Protein AF-A0A9I9EE98-F1 (afdb_monomer_lite)

Radius of gyration: 15.22 Å; chains: 1; bounding box: 34×28×39 Å

Foldseek 3Di:
DADALCQLPPVNCVVVVPPPSDGDVVSSVVSVVRLVVVQVVQVVVCVVCVVDDTDRDDNHVVVVCCVVVVVVVDD

InterPro domains:
  IPR036514 SGNH hydrolase superfamily [G3DSA:3.40.50.1110] (1-75)
  IPR051058 GDSL Esterase/Lipase Enzyme [PTHR45648] (1-74)

Sequence (75 aa):
MGLAPIGCAPFYLWQYRSENGACIEEINDMVMEFNFAMRYMVEELGMELPDSSIIFCDLLEGSMDILKNHEYYGE

Secondary structure (DSSP, 8-state):
-PPP-GGGSHHHHHHTT-SSS---HHHHHHHHHHHHHHHHHHHHHHHH-TTS------HHHHHHHHHHTGGGT--

pLDDT: mean 95.7, std 5.27, range [54.56, 98.19]

Organism: Cucumis melo (NCBI:txid3656)

Structure (mmCIF, N/CA/C/O backbone):
data_AF-A0A9I9EE98-F1
#
_entry.id   AF-A0A9I9EE98-F1
#
loop_
_atom_site.group_PDB
_atom_site.id
_atom_site.type_symbol
_atom_site.label_atom_id
_atom_site.label_alt_id
_atom_site.label_comp_id
_atom_site.label_asym_id
_atom_site.label_entity_id
_atom_site.label_seq_id
_atom_site.pdbx_PDB_ins_code
_atom_site.Cartn_x
_atom_site.Cartn_y
_atom_site.Cartn_z
_atom_site.occupancy
_atom_site.B_iso_or_equiv
_atom_site.auth_seq_id
_atom_site.auth_comp_id
_atom_site.auth_asym_id
_atom_site.auth_atom_id
_atom_site.pdbx_PDB_model_num
ATOM 1 N N . MET A 1 1 ? -9.663 1.335 4.563 1.00 90.12 1 MET A N 1
ATOM 2 C CA . MET A 1 1 ? -8.536 0.533 4.038 1.00 90.12 1 MET A CA 1
ATOM 3 C C . MET A 1 1 ? -7.509 1.506 3.506 1.00 90.12 1 MET A C 1
ATOM 5 O O . MET A 1 1 ? -7.927 2.441 2.831 1.00 90.12 1 MET A O 1
ATOM 9 N N . GLY A 1 2 ? -6.229 1.310 3.823 1.00 95.25 2 GLY A N 1
ATOM 10 C CA . GLY A 1 2 ? -5.152 2.110 3.241 1.00 95.25 2 GLY A CA 1
ATOM 11 C C . GLY A 1 2 ? -5.038 1.902 1.730 1.00 95.25 2 GLY A C 1
ATOM 12 O O . GLY A 1 2 ? -5.643 0.990 1.167 1.00 95.25 2 GLY A O 1
ATOM 13 N N . LEU A 1 3 ? -4.260 2.746 1.070 1.00 97.81 3 LEU A N 1
ATOM 14 C CA . LEU A 1 3 ? -3.883 2.587 -0.325 1.00 97.81 3 LEU A CA 1
ATOM 15 C C . LEU A 1 3 ? -2.816 1.495 -0.466 1.00 97.81 3 LEU A C 1
ATOM 17 O O . LEU A 1 3 ? -1.894 1.389 0.342 1.00 97.81 3 LEU A O 1
ATOM 21 N N . ALA A 1 4 ? -2.964 0.699 -1.521 1.00 97.50 4 ALA A N 1
ATOM 22 C CA . ALA A 1 4 ? -1.955 -0.229 -2.021 1.00 97.50 4 ALA A CA 1
ATOM 23 C C . ALA A 1 4 ? -0.751 0.548 -2.619 1.00 97.50 4 ALA A C 1
ATOM 25 O O . ALA A 1 4 ? -0.884 1.752 -2.858 1.00 97.50 4 ALA A O 1
ATOM 26 N N . PRO A 1 5 ? 0.403 -0.090 -2.906 1.00 97.44 5 PRO A N 1
ATOM 27 C CA . PRO A 1 5 ? 1.562 0.561 -3.520 1.00 97.44 5 PRO A CA 1
ATOM 28 C C . PRO A 1 5 ? 1.270 0.924 -4.984 1.00 97.44 5 PRO A C 1
ATOM 30 O O . PRO A 1 5 ? 1.661 0.224 -5.920 1.00 97.44 5 PRO A O 1
ATOM 33 N N . ILE A 1 6 ? 0.537 2.015 -5.215 1.00 97.25 6 ILE A N 1
ATOM 34 C CA . ILE A 1 6 ? 0.113 2.408 -6.565 1.00 97.25 6 ILE A CA 1
ATOM 35 C C . ILE A 1 6 ? 1.304 2.780 -7.459 1.00 97.25 6 ILE A C 1
ATOM 37 O O . ILE A 1 6 ? 1.179 2.689 -8.677 1.00 97.25 6 ILE A O 1
ATOM 41 N N . GLY A 1 7 ? 2.474 3.096 -6.893 1.00 97.69 7 GLY A N 1
ATOM 42 C CA . GLY A 1 7 ? 3.723 3.251 -7.643 1.00 97.69 7 GLY A CA 1
ATOM 43 C C . GLY A 1 7 ? 4.158 1.976 -8.376 1.00 97.69 7 GLY A C 1
ATOM 44 O O . GLY A 1 7 ? 4.962 2.053 -9.302 1.00 97.69 7 GLY A O 1
ATOM 45 N N . CYS A 1 8 ? 3.604 0.815 -8.019 1.00 97.19 8 CYS A N 1
ATOM 46 C CA . CYS A 1 8 ? 3.806 -0.454 -8.718 1.00 97.19 8 CYS A CA 1
ATOM 47 C C . CYS A 1 8 ? 2.758 -0.720 -9.819 1.00 97.19 8 CYS A C 1
ATOM 49 O O . CYS A 1 8 ? 2.838 -1.733 -10.512 1.00 97.19 8 CYS A O 1
ATOM 51 N N . ALA A 1 9 ? 1.743 0.136 -9.989 1.00 96.88 9 ALA A N 1
ATOM 52 C CA . ALA A 1 9 ? 0.681 -0.112 -10.962 1.00 96.88 9 ALA A CA 1
ATOM 53 C C . ALA A 1 9 ? 1.188 0.062 -12.411 1.00 96.88 9 ALA A C 1
ATOM 55 O O . ALA A 1 9 ? 1.934 1.011 -12.683 1.00 96.88 9 ALA A O 1
ATOM 56 N N . PRO A 1 10 ? 0.723 -0.758 -13.381 1.00 96.44 10 PRO A N 1
ATOM 57 C CA . PRO A 1 10 ? 1.227 -0.735 -14.760 1.00 96.44 10 PRO A CA 1
ATOM 58 C C . PRO A 1 10 ? 1.200 0.644 -15.430 1.00 96.44 10 PRO A C 1
ATOM 60 O O . PRO A 1 10 ? 2.102 0.984 -16.192 1.00 96.44 10 PRO A O 1
ATOM 63 N N . PHE A 1 11 ? 0.188 1.458 -15.119 1.00 97.62 11 PHE A N 1
ATOM 64 C CA . PHE A 1 11 ? 0.072 2.823 -15.629 1.00 97.62 11 PHE A CA 1
ATOM 65 C C . PHE A 1 11 ? 1.259 3.708 -15.213 1.00 97.62 11 PHE A C 1
ATOM 67 O O . PHE A 1 11 ? 1.852 4.372 -16.062 1.00 97.62 11 PHE A O 1
ATOM 74 N N . TYR A 1 12 ? 1.640 3.685 -13.933 1.00 97.38 12 TYR A N 1
ATOM 75 C CA . TYR A 1 12 ? 2.745 4.497 -13.423 1.00 97.38 12 TYR A CA 1
ATOM 76 C C . TYR A 1 12 ? 4.100 3.958 -13.868 1.00 97.38 12 TYR A C 1
ATOM 78 O O . TYR A 1 12 ? 4.960 4.744 -14.261 1.00 97.38 12 TYR A O 1
ATOM 86 N N . LEU A 1 13 ? 4.263 2.633 -13.920 1.00 97.69 13 LEU A N 1
ATOM 87 C CA . LEU A 1 13 ? 5.465 2.018 -14.485 1.00 97.69 13 LEU A CA 1
ATOM 88 C C . LEU A 1 13 ? 5.692 2.462 -15.938 1.00 97.69 13 LEU A C 1
ATOM 90 O O . LEU A 1 13 ? 6.807 2.838 -16.302 1.00 97.69 13 LEU A O 1
ATOM 94 N N . TRP A 1 14 ? 4.633 2.480 -16.756 1.00 97.56 14 TRP A N 1
ATOM 95 C CA . TRP A 1 14 ? 4.690 2.969 -18.135 1.00 97.56 14 TRP A CA 1
ATOM 96 C C . TRP A 1 14 ? 4.994 4.470 -18.206 1.00 97.56 14 TRP A C 1
ATOM 98 O O . TRP A 1 14 ? 5.899 4.883 -18.934 1.00 97.56 14 TRP A O 1
ATOM 108 N N . GLN A 1 15 ? 4.271 5.285 -17.435 1.00 97.81 15 GLN A N 1
ATOM 109 C CA . GLN A 1 15 ? 4.409 6.743 -17.448 1.00 97.81 15 GLN A CA 1
ATOM 110 C C . GLN A 1 15 ? 5.823 7.193 -17.051 1.00 97.81 15 GLN A C 1
ATOM 112 O O . GLN A 1 15 ? 6.376 8.099 -17.675 1.00 97.81 15 GLN A O 1
ATOM 117 N N . TYR A 1 16 ? 6.414 6.546 -16.045 1.00 96.69 16 TYR A N 1
ATOM 118 C CA . TYR A 1 16 ? 7.747 6.863 -15.527 1.00 96.69 16 TYR A CA 1
ATOM 119 C C . TYR A 1 16 ? 8.867 6.073 -16.214 1.00 96.69 16 TYR A C 1
ATOM 121 O O . TYR A 1 16 ? 10.030 6.249 -15.866 1.00 96.69 16 TYR A O 1
ATOM 129 N N . ARG A 1 17 ? 8.537 5.248 -17.220 1.00 96.38 17 ARG A N 1
ATOM 130 C CA . ARG A 1 17 ? 9.493 4.421 -17.975 1.00 96.38 17 ARG A CA 1
ATOM 131 C C . ARG A 1 17 ? 10.362 3.557 -17.057 1.00 96.38 17 ARG A C 1
ATOM 133 O O . ARG A 1 17 ? 11.583 3.550 -17.183 1.00 96.38 17 ARG A O 1
ATOM 140 N N . SER A 1 18 ? 9.718 2.843 -16.136 1.00 96.38 18 SER A N 1
ATOM 141 C CA . SER A 1 18 ? 10.407 1.923 -15.229 1.00 96.38 18 SER A CA 1
ATOM 142 C C . SER A 1 18 ? 11.218 0.892 -16.019 1.00 96.38 18 SER A C 1
ATOM 144 O O . SER A 1 18 ? 10.686 0.224 -16.906 1.00 96.38 18 SER A O 1
ATOM 146 N N . GLU A 1 19 ? 12.509 0.770 -15.706 1.00 87.25 19 GLU A N 1
ATOM 1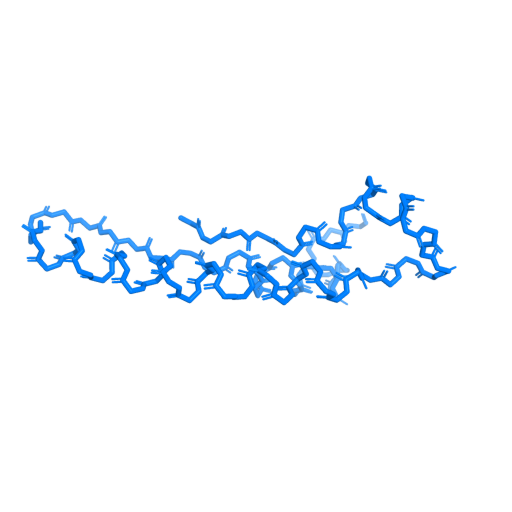47 C CA . GLU A 1 19 ? 13.442 -0.051 -16.487 1.00 87.25 19 GLU A CA 1
ATOM 148 C C . GLU A 1 19 ? 13.234 -1.557 -16.274 1.00 87.25 19 GLU A C 1
ATOM 150 O O . GLU A 1 19 ? 13.338 -2.329 -17.222 1.00 87.25 19 GLU A O 1
ATOM 155 N N . ASN A 1 20 ? 12.893 -1.975 -15.051 1.00 90.81 20 ASN A N 1
ATOM 156 C CA . ASN A 1 20 ? 12.793 -3.389 -14.658 1.00 90.81 20 ASN A CA 1
ATOM 157 C C . ASN A 1 20 ? 11.473 -3.718 -13.944 1.00 90.81 20 ASN A C 1
ATOM 159 O O . ASN A 1 20 ? 11.411 -4.652 -13.149 1.00 90.81 20 ASN A O 1
ATOM 163 N N . GLY A 1 21 ? 10.433 -2.904 -14.149 1.00 91.06 21 GLY A N 1
ATOM 164 C CA . GLY A 1 21 ? 9.195 -3.011 -13.371 1.00 91.06 21 GLY A CA 1
ATOM 165 C C . GLY A 1 21 ? 9.361 -2.615 -11.898 1.00 91.06 21 GLY A C 1
ATOM 166 O O . GLY A 1 21 ? 8.477 -2.884 -11.091 1.00 91.06 21 GLY A O 1
ATOM 167 N N . ALA A 1 22 ? 10.477 -1.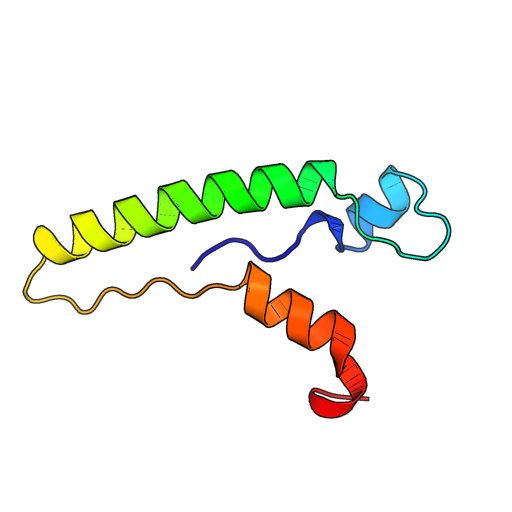965 -11.549 1.00 94.75 22 ALA A N 1
ATOM 168 C CA . ALA A 1 22 ? 10.680 -1.375 -10.234 1.00 94.75 22 ALA A CA 1
ATOM 169 C C . ALA A 1 22 ? 9.601 -0.319 -9.970 1.00 94.75 22 ALA A C 1
ATOM 171 O O . ALA A 1 22 ? 9.312 0.510 -10.842 1.00 94.75 22 ALA A O 1
ATOM 172 N N . CYS A 1 23 ? 9.010 -0.371 -8.779 1.00 96.50 23 CYS A N 1
ATOM 173 C CA . CYS A 1 23 ? 7.977 0.564 -8.371 1.00 96.50 23 CYS A CA 1
ATOM 174 C C . CYS A 1 23 ? 8.516 1.996 -8.312 1.00 96.50 23 CYS A C 1
ATOM 176 O O . CYS A 1 23 ? 9.698 2.237 -8.069 1.00 96.50 23 CYS A O 1
ATOM 178 N N . ILE A 1 24 ? 7.631 2.962 -8.543 1.00 97.81 24 ILE A N 1
ATOM 179 C CA . ILE A 1 24 ? 7.970 4.379 -8.444 1.00 97.81 24 ILE A CA 1
ATOM 180 C C . ILE A 1 24 ? 7.895 4.794 -6.972 1.00 97.81 24 ILE A C 1
ATOM 182 O O . ILE A 1 24 ? 6.807 5.061 -6.459 1.00 97.81 24 ILE A O 1
ATOM 186 N N . GLU A 1 25 ? 9.048 4.826 -6.301 1.00 96.25 25 GLU A N 1
ATOM 187 C CA . GLU A 1 25 ? 9.140 5.060 -4.850 1.00 96.25 25 GLU A CA 1
ATOM 188 C C . GLU A 1 25 ? 8.514 6.387 -4.416 1.00 96.25 25 GLU A C 1
ATOM 190 O O . GLU A 1 25 ? 7.733 6.391 -3.478 1.00 96.25 25 GLU A O 1
ATOM 195 N N . GLU A 1 26 ? 8.710 7.480 -5.164 1.00 96.94 26 GLU A N 1
ATOM 196 C CA . GLU A 1 26 ? 8.106 8.786 -4.837 1.00 96.94 26 GLU A CA 1
ATOM 197 C C . GLU A 1 26 ? 6.572 8.712 -4.692 1.00 96.94 26 GLU A C 1
ATOM 199 O O . GLU A 1 26 ? 5.974 9.385 -3.854 1.00 96.94 26 GLU A O 1
ATOM 204 N N . ILE A 1 27 ? 5.918 7.858 -5.486 1.00 97.75 27 ILE A N 1
ATOM 205 C CA . ILE A 1 27 ? 4.469 7.653 -5.408 1.00 97.75 27 ILE A CA 1
ATOM 206 C C . ILE A 1 27 ? 4.108 6.812 -4.179 1.00 97.75 27 ILE A C 1
ATOM 208 O O . ILE A 1 27 ? 3.120 7.097 -3.499 1.00 97.75 27 ILE A O 1
ATOM 212 N N . ASN A 1 28 ? 4.895 5.777 -3.884 1.00 97.69 28 ASN A N 1
ATOM 213 C CA . ASN A 1 28 ? 4.678 4.926 -2.717 1.00 97.69 28 ASN A CA 1
ATOM 214 C C . ASN A 1 28 ? 4.983 5.660 -1.398 1.00 97.69 28 ASN A C 1
ATOM 216 O O . ASN A 1 28 ? 4.288 5.425 -0.412 1.00 97.69 28 ASN A O 1
ATOM 220 N N . ASP A 1 29 ? 5.923 6.605 -1.390 1.00 97.94 29 ASP A N 1
ATOM 221 C CA . ASP A 1 29 ? 6.197 7.495 -0.259 1.00 97.94 29 ASP A CA 1
ATOM 222 C C . ASP A 1 29 ? 4.968 8.346 0.080 1.00 97.94 29 ASP A C 1
ATOM 224 O O . ASP A 1 29 ? 4.542 8.413 1.234 1.00 97.94 29 ASP A O 1
ATOM 228 N N . MET A 1 30 ? 4.304 8.918 -0.932 1.00 98.00 30 MET A N 1
ATOM 229 C CA . MET A 1 30 ? 3.043 9.640 -0.720 1.00 98.00 30 MET A CA 1
ATOM 230 C C . MET A 1 30 ? 1.920 8.723 -0.213 1.00 98.00 30 MET A C 1
ATOM 232 O O . MET A 1 30 ? 1.100 9.139 0.609 1.00 98.00 30 MET A O 1
ATOM 236 N N . VAL A 1 31 ? 1.879 7.468 -0.676 1.00 98.19 31 VAL A N 1
ATOM 237 C CA . VAL A 1 31 ? 0.945 6.454 -0.161 1.00 98.19 31 VAL A CA 1
ATOM 238 C C . VAL A 1 31 ? 1.208 6.150 1.316 1.00 98.19 31 VAL A C 1
ATOM 240 O O . VAL A 1 31 ? 0.245 6.031 2.076 1.00 98.19 31 VAL A O 1
ATOM 243 N N . MET A 1 32 ? 2.471 6.050 1.742 1.00 97.81 32 MET A N 1
ATOM 244 C CA . MET A 1 32 ? 2.827 5.821 3.147 1.00 97.81 32 MET A CA 1
ATOM 245 C C . MET A 1 32 ? 2.299 6.936 4.052 1.00 97.81 32 MET A C 1
ATOM 247 O O . MET A 1 32 ? 1.627 6.646 5.043 1.00 97.81 32 MET A O 1
ATOM 251 N N . GLU A 1 33 ? 2.517 8.197 3.677 1.00 98.06 33 GLU A N 1
ATOM 252 C CA . GLU A 1 33 ? 2.032 9.354 4.441 1.00 98.06 33 GLU A CA 1
ATOM 253 C C . GLU A 1 33 ? 0.498 9.401 4.508 1.00 98.06 33 GLU A C 1
ATOM 255 O O . GLU A 1 33 ? -0.093 9.614 5.572 1.00 98.06 33 GLU A O 1
ATOM 260 N N . PHE A 1 34 ? -0.177 9.125 3.387 1.00 98.12 34 PHE A N 1
ATOM 261 C CA . PHE A 1 34 ? -1.637 9.033 3.355 1.00 98.12 34 PHE A CA 1
ATOM 262 C C . PHE A 1 34 ? -2.161 7.924 4.280 1.00 98.12 34 PHE A C 1
ATOM 264 O O . PHE A 1 34 ? -3.107 8.135 5.043 1.00 98.12 34 PHE A O 1
ATOM 271 N N . ASN A 1 35 ? -1.540 6.742 4.237 1.00 98.19 35 ASN A N 1
ATOM 272 C CA . ASN A 1 35 ? -1.925 5.601 5.064 1.00 98.19 35 ASN A CA 1
ATOM 273 C C . ASN A 1 35 ? -1.692 5.868 6.553 1.00 98.19 35 ASN A C 1
ATOM 275 O O . ASN A 1 35 ? -2.522 5.465 7.372 1.00 98.19 35 ASN A O 1
ATOM 279 N N . PHE A 1 36 ? -0.613 6.574 6.900 1.00 97.50 36 PHE A N 1
ATOM 280 C CA . PHE A 1 36 ? -0.333 7.001 8.268 1.00 97.50 36 PHE A CA 1
ATOM 281 C C . PHE A 1 36 ? -1.449 7.905 8.808 1.00 97.50 36 PHE A C 1
ATOM 283 O O . PHE A 1 36 ? -2.033 7.608 9.852 1.00 97.50 36 PHE A O 1
ATOM 290 N N . ALA A 1 37 ? -1.818 8.950 8.061 1.00 97.94 37 ALA A N 1
ATOM 291 C CA . ALA A 1 37 ? -2.912 9.841 8.446 1.00 97.94 37 ALA A CA 1
ATOM 292 C C . ALA A 1 37 ? -4.261 9.104 8.524 1.00 97.94 37 ALA A C 1
ATOM 294 O O . ALA A 1 37 ? -5.047 9.322 9.446 1.00 97.94 37 ALA A O 1
ATOM 295 N N . MET A 1 38 ? -4.530 8.189 7.587 1.00 97.94 38 MET A N 1
ATOM 296 C CA . MET A 1 38 ? -5.755 7.390 7.602 1.00 97.94 38 MET A CA 1
ATOM 297 C C . MET A 1 38 ? -5.847 6.482 8.828 1.00 97.94 38 MET A C 1
ATOM 299 O O . MET A 1 38 ? -6.934 6.354 9.390 1.00 97.94 38 MET A O 1
ATOM 303 N N . ARG A 1 39 ? -4.744 5.851 9.246 1.00 97.38 39 ARG A N 1
ATOM 304 C CA . ARG A 1 39 ? -4.719 5.018 10.455 1.00 97.38 39 ARG A CA 1
ATOM 305 C C . ARG A 1 39 ? -5.144 5.830 11.678 1.00 97.38 39 ARG A C 1
ATOM 307 O O . ARG A 1 39 ? -6.035 5.388 12.394 1.00 97.38 39 ARG A O 1
ATOM 314 N N . TYR A 1 40 ? -4.592 7.033 11.840 1.00 97.12 40 TYR A N 1
ATOM 315 C CA . TYR A 1 40 ? -4.968 7.940 12.927 1.00 97.12 40 TYR A CA 1
ATOM 316 C C . TYR A 1 40 ? -6.463 8.300 12.895 1.00 97.12 40 TYR A C 1
ATOM 318 O O . TYR A 1 40 ? -7.149 8.181 13.905 1.00 97.12 40 TYR A O 1
ATOM 326 N N . MET A 1 41 ? -7.002 8.661 11.724 1.00 97.12 41 MET A N 1
ATOM 327 C CA . MET A 1 41 ? -8.433 8.978 11.591 1.00 97.12 41 MET A CA 1
ATOM 328 C C . ME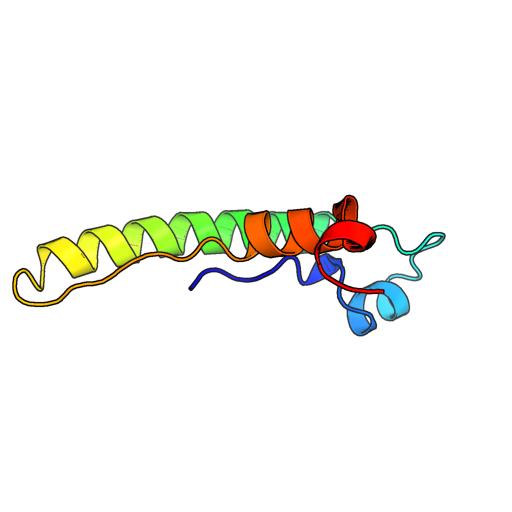T A 1 41 ? -9.339 7.776 11.897 1.00 97.12 41 MET A C 1
ATOM 330 O O . MET A 1 41 ? -10.419 7.942 12.455 1.00 97.12 41 MET A O 1
ATOM 334 N N . VAL A 1 42 ? -8.926 6.560 11.522 1.00 97.31 42 VAL A N 1
ATOM 335 C CA . VAL A 1 42 ? -9.677 5.333 11.832 1.00 97.31 42 VAL A CA 1
ATOM 336 C C . VAL A 1 42 ? -9.694 5.060 13.337 1.00 97.31 42 VAL A C 1
ATOM 338 O O . VAL A 1 42 ? -10.732 4.660 13.862 1.00 97.31 42 VAL A O 1
ATOM 341 N N . GLU A 1 43 ? -8.575 5.286 14.027 1.00 96.31 43 GLU A N 1
ATOM 342 C CA . GLU A 1 43 ? -8.485 5.161 15.486 1.00 96.31 43 GLU A CA 1
ATOM 343 C C . GLU A 1 43 ? -9.383 6.186 16.193 1.00 96.31 43 GLU A C 1
ATOM 345 O O . GLU A 1 43 ? -10.168 5.807 17.062 1.00 96.31 43 GLU A O 1
ATOM 350 N N . GLU A 1 44 ? -9.335 7.454 15.775 1.00 97.38 44 GLU A N 1
ATOM 351 C CA . GLU A 1 44 ? -10.185 8.526 16.311 1.00 97.38 44 GLU A CA 1
ATOM 352 C C . GLU A 1 44 ? -11.674 8.216 16.106 1.00 97.38 44 GLU A C 1
ATOM 354 O O . GLU A 1 44 ? -12.456 8.238 17.056 1.00 97.38 44 GLU A O 1
ATOM 359 N N . LEU A 1 45 ? -12.059 7.807 14.896 1.00 97.38 45 LEU A N 1
ATOM 360 C CA . LEU A 1 45 ? -13.440 7.436 14.594 1.00 97.38 45 LEU A CA 1
ATOM 361 C C . LEU A 1 45 ? -13.911 6.226 15.417 1.00 97.38 45 LEU A C 1
ATOM 363 O O . LEU A 1 45 ? -15.074 6.161 15.816 1.00 97.38 45 LEU A O 1
ATOM 367 N N . GLY A 1 46 ? -13.015 5.275 15.699 1.00 97.12 46 GLY A N 1
ATOM 368 C CA . GLY A 1 46 ? -13.298 4.149 16.589 1.00 97.12 46 GLY A CA 1
ATOM 369 C C . GLY A 1 46 ? -13.582 4.583 18.031 1.00 97.12 46 GLY A C 1
ATOM 370 O O . GLY A 1 46 ? -14.394 3.956 18.709 1.00 97.12 46 GLY A O 1
ATOM 371 N N . MET A 1 47 ? -12.966 5.676 18.494 1.00 96.19 47 MET A N 1
ATOM 372 C CA . MET A 1 47 ? -13.262 6.269 19.803 1.00 96.19 47 MET A CA 1
ATOM 373 C C . MET A 1 47 ? -14.595 7.029 19.808 1.00 96.19 47 MET A C 1
ATOM 375 O O . MET A 1 47 ? -15.310 6.993 20.810 1.00 96.19 47 MET A O 1
ATOM 379 N N . GLU A 1 48 ? -14.940 7.702 18.708 1.00 98.12 48 GLU A N 1
ATOM 380 C CA . GLU A 1 48 ? -16.203 8.442 18.569 1.00 98.12 48 GLU A CA 1
ATOM 381 C C . GLU A 1 48 ? -17.427 7.524 18.431 1.00 98.12 48 GLU A C 1
ATOM 383 O O . GLU A 1 48 ? -18.530 7.892 18.843 1.00 98.12 48 GLU A O 1
ATOM 388 N N . LEU A 1 49 ? -17.242 6.326 17.868 1.00 97.69 49 LEU A N 1
ATOM 389 C CA . LEU A 1 49 ? -18.307 5.366 17.572 1.00 97.69 49 LEU A CA 1
ATOM 390 C C . LEU A 1 49 ? -18.080 4.027 18.303 1.00 97.69 49 LEU A C 1
ATOM 392 O O . LEU A 1 49 ? -17.829 3.014 17.650 1.00 97.69 49 LEU A O 1
ATOM 396 N N . PRO A 1 50 ? -18.224 3.974 19.643 1.00 94.38 50 PRO A N 1
ATOM 397 C CA . PRO A 1 50 ? -17.873 2.796 20.449 1.00 94.38 50 PRO A CA 1
ATOM 398 C C . PRO A 1 50 ? -18.711 1.543 20.144 1.00 94.38 50 PRO A C 1
ATOM 400 O O . PRO A 1 50 ? -18.272 0.429 20.420 1.00 94.38 50 PRO A O 1
ATOM 403 N N . ASP A 1 51 ? -19.900 1.708 19.555 1.00 98.00 51 ASP A N 1
ATOM 404 C CA . ASP A 1 51 ? -20.771 0.599 19.141 1.00 98.00 51 ASP A CA 1
ATOM 405 C C . ASP A 1 51 ? -20.438 0.062 17.733 1.00 98.00 51 ASP A C 1
ATOM 407 O O . ASP A 1 51 ? -21.071 -0.881 17.254 1.00 98.00 51 ASP A O 1
ATOM 411 N N . SER A 1 52 ? -19.463 0.663 17.042 1.00 96.81 52 SER A N 1
ATOM 412 C CA . SER A 1 52 ? -19.017 0.260 15.705 1.00 96.81 52 SER A CA 1
ATOM 413 C C . SER A 1 52 ? -17.638 -0.393 15.752 1.00 96.81 52 SER A C 1
ATOM 415 O O . SER A 1 52 ? -16.721 0.086 16.408 1.00 96.81 52 SER A O 1
ATOM 417 N N . SER A 1 53 ? -17.459 -1.476 14.992 1.00 95.38 53 SER A N 1
ATOM 418 C CA . SER A 1 53 ? -16.135 -2.061 14.767 1.00 95.38 53 SER A CA 1
ATOM 419 C C . SER A 1 53 ? -15.529 -1.464 13.503 1.00 95.38 53 SER A C 1
ATOM 421 O O . SER A 1 53 ? -15.991 -1.734 12.394 1.00 95.38 53 SER A O 1
ATOM 423 N N . ILE A 1 54 ? -14.506 -0.633 13.679 1.00 96.19 54 ILE A N 1
ATOM 424 C CA . ILE A 1 54 ? -13.798 0.033 12.587 1.00 96.19 54 ILE A CA 1
ATOM 425 C C . ILE A 1 54 ? -12.343 -0.413 12.652 1.00 96.19 54 ILE A C 1
ATOM 427 O O . ILE A 1 54 ? -11.704 -0.324 13.696 1.00 96.19 54 ILE A O 1
ATOM 431 N N . ILE A 1 55 ? -11.829 -0.930 11.537 1.00 95.31 55 ILE A N 1
ATOM 432 C CA . ILE A 1 55 ? -10.459 -1.437 11.445 1.00 95.31 55 ILE A CA 1
ATOM 433 C C . ILE A 1 55 ? -9.724 -0.804 10.268 1.00 95.31 55 ILE A C 1
ATOM 435 O O . ILE A 1 55 ? -10.288 -0.572 9.193 1.00 95.31 55 ILE A O 1
ATOM 439 N N . PHE A 1 56 ? -8.434 -0.553 10.463 1.00 97.12 56 PHE A N 1
ATOM 440 C CA . PHE A 1 56 ? -7.536 -0.166 9.388 1.00 97.12 56 PHE A CA 1
ATOM 441 C C . PHE A 1 56 ? -6.928 -1.422 8.755 1.00 97.12 56 PHE A C 1
ATOM 443 O O . PHE A 1 56 ? -6.266 -2.203 9.432 1.00 97.12 56 PHE A O 1
ATOM 450 N N . CYS A 1 57 ? -7.125 -1.600 7.448 1.00 96.56 57 CYS A N 1
ATOM 451 C CA . CYS A 1 57 ? -6.442 -2.640 6.677 1.00 96.56 57 CYS A CA 1
ATOM 452 C C . CYS A 1 57 ? -5.231 -2.038 5.963 1.00 96.56 57 CYS A C 1
ATOM 454 O O . CYS A 1 57 ? -5.403 -1.128 5.145 1.00 96.56 57 CYS A O 1
ATOM 456 N N . ASP A 1 58 ? -4.043 -2.568 6.248 1.00 96.56 58 ASP A N 1
ATOM 457 C CA . ASP A 1 58 ? -2.786 -2.142 5.636 1.00 96.56 58 ASP A CA 1
ATOM 458 C C . ASP A 1 58 ? -2.586 -2.814 4.270 1.00 96.56 58 ASP A C 1
ATOM 460 O O . ASP A 1 58 ? -1.980 -3.880 4.146 1.00 96.56 58 ASP A O 1
ATOM 464 N N . LEU A 1 59 ? -3.166 -2.209 3.230 1.00 96.81 59 LEU A N 1
ATOM 465 C CA . LEU A 1 59 ? -3.029 -2.717 1.865 1.00 96.81 59 LEU A CA 1
ATOM 466 C C . LEU A 1 59 ? -1.649 -2.448 1.267 1.00 96.81 59 LEU A C 1
ATOM 468 O O . LEU A 1 59 ? -1.310 -3.104 0.283 1.00 96.81 59 LEU A O 1
ATOM 472 N N . LEU A 1 60 ? -0.865 -1.520 1.823 1.00 96.56 60 LEU A N 1
ATOM 473 C CA . LEU A 1 60 ? 0.489 -1.275 1.344 1.00 96.56 60 LEU A CA 1
ATOM 474 C C . LEU A 1 60 ? 1.350 -2.506 1.615 1.00 96.56 60 LEU A C 1
ATOM 476 O O . LEU A 1 60 ? 1.861 -3.105 0.671 1.00 96.56 60 LEU A O 1
ATOM 480 N N . GLU A 1 61 ? 1.423 -2.923 2.879 1.00 96.50 61 GLU A N 1
ATOM 481 C CA . GLU A 1 61 ? 2.202 -4.097 3.278 1.00 96.50 61 GLU A CA 1
ATOM 482 C C . GLU A 1 61 ? 1.658 -5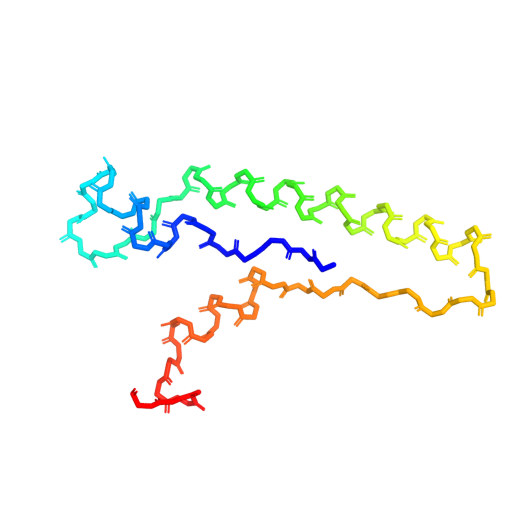.371 2.625 1.00 96.50 61 GLU A C 1
ATOM 484 O O . GLU A 1 61 ? 2.404 -6.104 1.980 1.00 96.50 61 GLU A O 1
ATOM 489 N N . GLY A 1 62 ? 0.339 -5.596 2.699 1.00 95.88 62 GLY A N 1
ATOM 490 C CA . GLY A 1 62 ? -0.273 -6.804 2.142 1.00 95.88 62 GLY A CA 1
ATOM 491 C C . GLY A 1 62 ? -0.057 -6.951 0.633 1.00 95.88 62 GLY A C 1
ATOM 492 O O . GLY A 1 62 ? 0.235 -8.041 0.150 1.00 95.88 62 GLY A O 1
ATOM 493 N N . SER A 1 63 ? -0.148 -5.856 -0.125 1.00 96.06 63 SER A N 1
ATOM 494 C CA . SER A 1 63 ? 0.089 -5.912 -1.573 1.00 96.06 63 SER A CA 1
ATOM 495 C C . SER A 1 63 ? 1.576 -6.032 -1.904 1.00 96.06 63 SER A C 1
ATOM 497 O O . SER A 1 63 ? 1.924 -6.731 -2.851 1.00 96.06 63 SER A O 1
ATOM 499 N N . MET A 1 64 ? 2.461 -5.3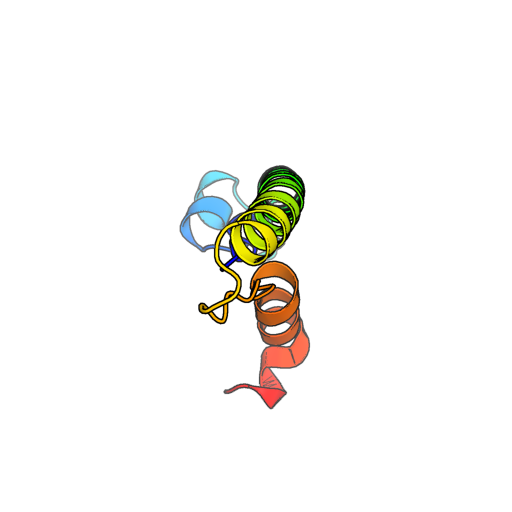70 -1.150 1.00 95.94 64 MET A N 1
ATOM 500 C CA . MET A 1 64 ? 3.909 -5.506 -1.344 1.00 95.94 64 MET A CA 1
ATOM 501 C C . MET A 1 64 ? 4.386 -6.930 -1.059 1.00 95.94 64 MET A C 1
ATOM 503 O O . MET A 1 64 ? 5.265 -7.418 -1.769 1.00 95.94 64 MET A O 1
ATOM 507 N N . ASP A 1 65 ? 3.806 -7.597 -0.061 1.00 96.94 65 ASP A N 1
ATOM 508 C CA . ASP A 1 65 ? 4.076 -9.004 0.219 1.00 96.94 65 ASP A CA 1
ATOM 509 C C . ASP A 1 65 ? 3.636 -9.888 -0.952 1.00 96.94 65 ASP A C 1
ATOM 511 O O . ASP A 1 65 ? 4.457 -10.630 -1.482 1.00 96.94 65 ASP A O 1
ATOM 515 N N . ILE A 1 66 ? 2.405 -9.719 -1.453 1.00 95.62 66 ILE A N 1
ATOM 516 C CA . ILE A 1 66 ? 1.922 -10.441 -2.644 1.00 95.62 66 ILE A CA 1
ATOM 517 C C . ILE A 1 66 ? 2.846 -10.215 -3.846 1.00 95.62 66 ILE A C 1
ATOM 519 O O . ILE A 1 66 ? 3.172 -11.163 -4.547 1.00 95.62 66 ILE A O 1
ATOM 523 N N . LEU A 1 67 ? 3.297 -8.982 -4.092 1.00 93.31 67 LEU A N 1
ATOM 524 C CA . LEU A 1 67 ? 4.185 -8.678 -5.219 1.00 93.31 67 LEU A CA 1
ATOM 525 C C . LEU A 1 67 ? 5.558 -9.352 -5.083 1.00 93.31 67 LEU A C 1
ATOM 527 O O . LEU A 1 67 ? 6.093 -9.855 -6.069 1.00 93.31 67 LEU A O 1
ATOM 531 N N . LYS A 1 68 ? 6.136 -9.366 -3.877 1.00 93.94 68 LYS A N 1
ATOM 532 C CA . LYS A 1 68 ? 7.458 -9.962 -3.613 1.00 93.94 68 LYS A CA 1
ATOM 533 C C . LYS A 1 68 ? 7.419 -11.487 -3.547 1.00 93.94 68 LYS A C 1
ATOM 535 O O . LYS A 1 68 ? 8.390 -12.134 -3.920 1.00 93.94 68 LYS A O 1
ATOM 540 N N . ASN A 1 69 ? 6.310 -12.034 -3.064 1.00 95.88 69 ASN A N 1
ATOM 541 C CA . ASN A 1 69 ? 6.124 -13.442 -2.734 1.00 95.88 69 ASN A CA 1
ATOM 542 C C . ASN A 1 69 ? 5.027 -14.075 -3.605 1.00 95.88 69 ASN A C 1
ATOM 544 O O . ASN A 1 69 ? 4.325 -14.973 -3.148 1.00 95.88 69 ASN A O 1
ATOM 548 N N . HIS A 1 70 ? 4.857 -13.604 -4.846 1.00 94.06 70 HIS A N 1
ATOM 549 C CA . HIS A 1 70 ? 3.699 -13.929 -5.688 1.00 94.06 70 HIS A CA 1
ATOM 550 C C . HIS A 1 70 ? 3.463 -15.434 -5.860 1.00 94.06 70 HIS A C 1
ATOM 552 O O . HIS A 1 70 ? 2.310 -15.847 -5.842 1.00 94.06 70 HIS A O 1
ATOM 558 N N . GLU A 1 71 ? 4.525 -16.248 -5.899 1.00 95.56 71 GLU A N 1
ATOM 559 C CA . GLU A 1 71 ? 4.463 -17.719 -5.985 1.00 95.56 71 GLU A CA 1
ATOM 560 C C . GLU A 1 71 ? 3.625 -18.371 -4.867 1.00 95.56 71 GLU A C 1
ATOM 562 O O . GLU A 1 71 ? 3.088 -19.464 -5.042 1.00 95.56 71 GLU A O 1
ATOM 567 N N . TYR A 1 72 ? 3.488 -17.713 -3.709 1.00 95.88 72 TYR A N 1
ATOM 568 C CA . TYR A 1 72 ? 2.666 -18.189 -2.590 1.00 95.88 72 TYR A CA 1
ATOM 569 C C . TYR A 1 72 ? 1.202 -17.731 -2.667 1.00 95.88 72 TYR A C 1
ATOM 571 O O . TYR A 1 72 ? 0.360 -18.235 -1.922 1.00 95.88 72 TYR A O 1
ATOM 579 N N . TYR A 1 73 ? 0.893 -16.778 -3.548 1.00 93.75 73 TYR A N 1
ATOM 580 C CA . TY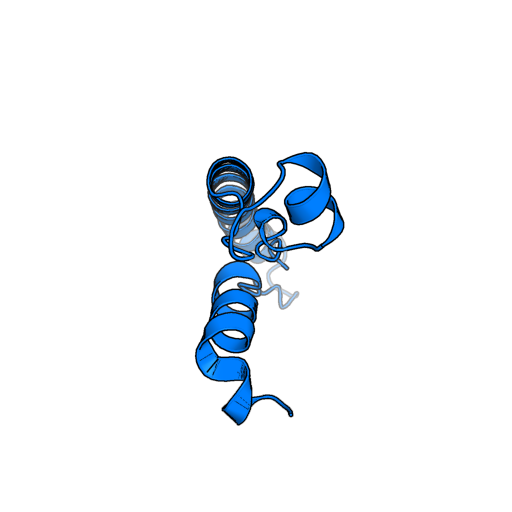R A 1 73 ? -0.411 -16.121 -3.669 1.00 93.75 73 TYR A CA 1
ATOM 581 C C . TYR A 1 73 ? -1.103 -16.379 -5.018 1.00 93.75 73 TYR A C 1
ATOM 583 O O . TYR A 1 73 ? -2.273 -16.026 -5.180 1.00 93.75 73 TYR A O 1
ATOM 591 N N . GLY A 1 74 ? -0.413 -17.011 -5.968 1.00 87.06 74 GLY A N 1
ATOM 592 C CA . GLY A 1 74 ? -0.903 -17.368 -7.299 1.00 87.06 74 GLY A CA 1
ATOM 593 C C . GLY A 1 74 ? 0.246 -17.772 -8.230 1.00 87.06 74 GLY A C 1
ATOM 594 O O . GLY A 1 74 ? 1.409 -17.701 -7.840 1.00 87.06 74 GLY A O 1
ATOM 595 N N . GLU A 1 75 ? -0.082 -18.204 -9.451 1.00 54.56 75 GLU A N 1
ATOM 596 C CA . GLU A 1 75 ? 0.912 -18.435 -10.518 1.00 54.56 75 GLU A CA 1
ATOM 597 C C . GLU A 1 75 ? 1.108 -17.200 -11.400 1.00 54.56 75 GLU A C 1
ATOM 599 O O . GLU A 1 75 ? 0.086 -16.582 -11.787 1.00 54.56 75 GLU A O 1
#